Protein AF-A0A951LX32-F1 (afdb_monomer_lite)

Radius of gyration: 34.34 Å; chains: 1; bounding box: 58×93×76 Å

Structure (mmCIF, N/CA/C/O backbone):
data_AF-A0A951LX32-F1
#
_entry.id   AF-A0A951LX32-F1
#
loop_
_atom_site.group_PDB
_atom_site.id
_atom_site.type_symbol
_atom_site.label_atom_id
_atom_site.label_alt_id
_atom_site.label_comp_id
_atom_site.label_asym_id
_atom_site.label_entity_id
_atom_site.label_seq_id
_atom_site.pdbx_PDB_ins_code
_atom_site.Cartn_x
_atom_site.Cartn_y
_atom_site.Cartn_z
_atom_site.occupancy
_atom_site.B_iso_or_equiv
_atom_site.auth_seq_id
_atom_site.auth_comp_id
_atom_site.auth_asym_id
_atom_site.auth_atom_id
_atom_site.pdbx_PDB_model_num
ATOM 1 N N . MET A 1 1 ? -2.679 -32.214 17.642 1.00 47.62 1 MET A N 1
ATOM 2 C CA . MET A 1 1 ? -3.323 -31.099 16.913 1.00 47.62 1 MET A CA 1
ATOM 3 C C . MET A 1 1 ? -2.939 -31.182 15.436 1.00 47.62 1 MET A C 1
ATOM 5 O O . MET A 1 1 ? -1.751 -31.083 15.147 1.00 47.62 1 MET A O 1
ATOM 9 N N . PRO A 1 2 ? -3.870 -31.449 14.505 1.00 53.09 2 PRO A N 1
ATOM 10 C CA . PRO A 1 2 ? -3.558 -31.500 13.077 1.00 53.09 2 PRO A CA 1
ATOM 11 C C . PRO A 1 2 ? -3.344 -30.081 12.516 1.00 53.09 2 PRO A C 1
ATOM 13 O O . PRO A 1 2 ? -4.124 -29.175 12.797 1.00 53.09 2 PRO A O 1
ATOM 16 N N . ARG A 1 3 ? -2.274 -29.881 11.730 1.00 57.97 3 ARG A N 1
ATOM 17 C CA . ARG A 1 3 ? -1.970 -28.612 11.038 1.00 57.97 3 ARG A CA 1
ATOM 18 C C . ARG A 1 3 ? -3.107 -28.247 10.063 1.00 57.97 3 ARG A C 1
ATOM 20 O O . ARG A 1 3 ? -3.523 -29.121 9.296 1.00 57.97 3 ARG A O 1
ATOM 27 N N . PRO A 1 4 ? -3.577 -26.987 10.024 1.00 58.50 4 PRO A N 1
ATOM 28 C CA . PRO A 1 4 ? -4.621 -26.577 9.091 1.00 58.50 4 PRO A CA 1
ATOM 29 C C . PRO A 1 4 ? -4.120 -26.654 7.639 1.00 58.50 4 PRO A C 1
ATOM 31 O O . PRO A 1 4 ? -3.053 -26.144 7.293 1.00 58.50 4 PRO A O 1
ATOM 34 N N . LYS A 1 5 ? -4.905 -27.312 6.776 1.00 61.47 5 LYS A N 1
ATOM 35 C CA . LYS A 1 5 ? -4.613 -27.559 5.349 1.00 61.47 5 LYS A CA 1
ATOM 36 C C . LYS A 1 5 ? -4.626 -26.285 4.476 1.00 61.47 5 LYS A C 1
ATOM 38 O O . LYS A 1 5 ? -4.209 -26.348 3.325 1.00 61.47 5 LYS A O 1
ATOM 43 N N . SER A 1 6 ? -5.033 -25.137 5.023 1.00 64.38 6 SER A N 1
ATOM 44 C CA . SER A 1 6 ? -5.152 -23.836 4.338 1.00 64.38 6 SER A CA 1
ATOM 45 C C . SER A 1 6 ? -3.818 -23.140 4.021 1.00 64.38 6 SER A C 1
ATOM 47 O O . SER A 1 6 ? -3.785 -22.148 3.292 1.00 64.38 6 SER A O 1
ATOM 49 N N . ASN A 1 7 ? -2.692 -23.647 4.528 1.00 76.75 7 ASN A N 1
ATOM 50 C CA . ASN A 1 7 ? -1.394 -22.991 4.344 1.00 76.75 7 ASN A CA 1
ATOM 51 C C . ASN A 1 7 ? -0.794 -23.232 2.939 1.00 76.75 7 ASN A C 1
ATOM 53 O O . ASN A 1 7 ? -0.217 -22.341 2.324 1.00 76.75 7 ASN A O 1
ATOM 57 N N . ARG A 1 8 ? -0.996 -24.419 2.355 1.00 85.56 8 ARG A N 1
ATOM 58 C CA . ARG A 1 8 ? -0.338 -24.772 1.084 1.00 85.56 8 ARG A CA 1
ATOM 59 C C . ARG A 1 8 ? -0.853 -23.963 -0.109 1.00 85.56 8 ARG A C 1
ATOM 61 O O . ARG A 1 8 ? -0.069 -23.568 -0.969 1.00 85.56 8 ARG A O 1
ATOM 68 N N . GLU A 1 9 ? -2.160 -23.731 -0.164 1.00 88.38 9 GLU A N 1
ATOM 69 C CA . GLU A 1 9 ? -2.790 -22.946 -1.228 1.00 88.38 9 GLU A CA 1
ATOM 70 C C . GLU A 1 9 ? -2.403 -21.468 -1.128 1.00 88.38 9 GLU A C 1
ATOM 72 O O . GLU A 1 9 ? -1.960 -20.875 -2.111 1.00 88.38 9 GLU A O 1
ATOM 77 N N . THR A 1 10 ? -2.451 -20.900 0.079 1.00 88.31 10 THR A N 1
ATOM 78 C CA . THR A 1 10 ? -2.053 -19.507 0.327 1.00 88.31 10 THR A CA 1
ATOM 79 C C . THR A 1 10 ? -0.572 -19.267 0.025 1.00 88.31 10 THR A C 1
ATOM 81 O O . THR A 1 10 ? -0.227 -18.270 -0.611 1.00 88.31 10 THR A O 1
ATOM 84 N N . GLU A 1 11 ? 0.320 -20.198 0.371 1.00 89.19 11 GLU A N 1
ATOM 85 C CA . GLU A 1 11 ? 1.721 -20.157 -0.065 1.00 89.19 11 GLU A CA 1
ATOM 86 C C . GLU A 1 11 ? 1.882 -20.264 -1.588 1.00 89.19 11 GLU A C 1
ATOM 88 O O . GLU A 1 11 ? 2.777 -19.641 -2.165 1.00 89.19 11 GLU A O 1
ATOM 93 N N . GLY A 1 12 ? 1.048 -21.070 -2.250 1.00 91.62 12 GLY A N 1
ATOM 94 C CA . GLY A 1 12 ? 1.010 -21.179 -3.708 1.00 91.62 12 GLY A CA 1
ATOM 95 C C . GLY A 1 12 ? 0.663 -19.841 -4.359 1.00 91.62 12 GLY A C 1
ATOM 96 O O . GLY A 1 12 ? 1.407 -19.359 -5.213 1.00 91.62 12 GLY A O 1
ATOM 97 N N . ILE A 1 1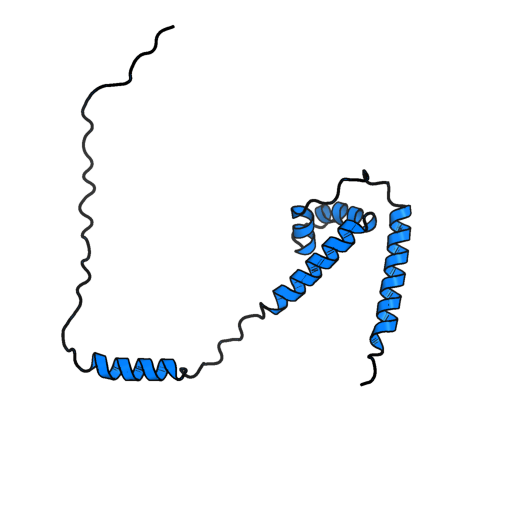3 ? -0.404 -19.195 -3.885 1.00 90.12 13 ILE A N 1
ATOM 98 C CA . ILE A 1 13 ? -0.846 -17.875 -4.352 1.00 90.12 13 ILE A CA 1
ATOM 99 C C . ILE A 1 13 ? 0.245 -16.828 -4.121 1.00 90.12 13 ILE A C 1
ATOM 101 O O . ILE A 1 13 ? 0.618 -16.118 -5.054 1.00 90.12 13 ILE A O 1
ATOM 105 N N . ARG A 1 14 ? 0.835 -16.776 -2.919 1.00 87.88 14 ARG A N 1
ATOM 106 C CA . ARG A 1 14 ? 1.940 -15.851 -2.604 1.00 87.88 14 ARG A CA 1
ATOM 107 C C . ARG A 1 14 ? 3.116 -16.016 -3.563 1.00 87.88 14 ARG A C 1
ATOM 109 O O . ARG A 1 14 ? 3.647 -15.021 -4.053 1.00 87.88 14 ARG A O 1
ATOM 116 N N . ARG A 1 15 ? 3.499 -17.260 -3.877 1.00 89.62 15 ARG A N 1
ATOM 117 C CA . ARG A 1 15 ? 4.562 -17.551 -4.852 1.00 89.62 15 ARG A CA 1
ATOM 118 C C . ARG A 1 15 ? 4.199 -17.074 -6.257 1.00 89.62 15 ARG A C 1
ATOM 120 O O . ARG A 1 15 ? 5.034 -16.445 -6.903 1.00 89.62 15 ARG A O 1
ATOM 127 N N . MET A 1 16 ? 2.974 -17.324 -6.718 1.00 92.69 16 MET A N 1
ATOM 128 C CA . MET A 1 16 ? 2.520 -16.875 -8.040 1.00 92.69 16 MET A CA 1
ATOM 129 C C . MET A 1 16 ? 2.506 -15.349 -8.156 1.00 92.69 16 MET A C 1
ATOM 131 O O . MET A 1 16 ? 3.047 -14.807 -9.119 1.00 92.69 16 MET A O 1
ATOM 135 N N . VAL A 1 17 ? 1.965 -14.652 -7.152 1.00 89.31 17 VAL A N 1
ATOM 136 C CA . VAL A 1 17 ? 1.947 -13.182 -7.099 1.00 89.31 17 VAL A CA 1
ATOM 137 C C . VAL A 1 17 ? 3.369 -12.631 -7.084 1.00 89.31 17 VAL A C 1
ATOM 139 O O . VAL A 1 17 ? 3.688 -11.735 -7.862 1.00 89.31 17 VAL A O 1
ATOM 142 N N . HIS A 1 18 ? 4.257 -13.205 -6.270 1.00 87.31 18 HIS A N 1
ATOM 143 C CA . HIS A 1 18 ? 5.657 -12.795 -6.222 1.00 87.31 18 HIS A CA 1
ATOM 144 C C . HIS A 1 18 ? 6.351 -12.944 -7.585 1.00 87.31 18 HIS A C 1
ATOM 146 O O . HIS A 1 18 ? 7.019 -12.018 -8.044 1.00 87.31 18 HIS A O 1
ATOM 152 N N . LEU A 1 19 ? 6.166 -14.078 -8.270 1.00 89.12 19 LEU A N 1
ATOM 153 C CA . LEU A 1 19 ? 6.719 -14.296 -9.611 1.00 89.12 19 LEU A CA 1
ATOM 154 C C . LEU A 1 19 ? 6.135 -13.324 -10.644 1.00 89.12 19 LEU A C 1
ATOM 156 O O . LEU A 1 19 ? 6.878 -12.798 -11.475 1.00 89.12 19 LEU A O 1
ATOM 160 N N . HIS A 1 20 ? 4.830 -13.056 -10.580 1.00 89.00 20 HIS A N 1
ATOM 161 C CA . HIS A 1 20 ? 4.157 -12.113 -11.471 1.00 89.00 20 HIS A CA 1
ATOM 162 C C . HIS A 1 20 ? 4.674 -10.681 -11.283 1.00 89.00 20 HIS A C 1
ATOM 164 O O . HIS A 1 20 ? 5.054 -10.029 -12.256 1.00 89.00 20 HIS A O 1
ATOM 170 N N . LEU A 1 21 ? 4.753 -10.211 -10.036 1.00 86.94 21 LEU A N 1
ATOM 171 C CA . LEU A 1 21 ? 5.270 -8.884 -9.704 1.00 86.94 21 LEU A CA 1
ATOM 172 C C . LEU A 1 21 ? 6.745 -8.751 -10.076 1.00 86.94 21 LEU A C 1
ATOM 174 O O . LEU A 1 21 ? 7.132 -7.741 -10.652 1.00 86.94 21 LEU A O 1
ATOM 178 N N . ARG A 1 22 ? 7.558 -9.788 -9.839 1.00 85.12 22 ARG A N 1
ATOM 179 C CA . ARG A 1 22 ? 8.961 -9.809 -10.271 1.00 85.12 22 ARG A CA 1
ATOM 180 C C . ARG A 1 22 ? 9.081 -9.685 -11.789 1.00 85.12 22 ARG A C 1
ATOM 182 O O . ARG A 1 22 ? 9.901 -8.913 -12.265 1.00 85.12 22 ARG A O 1
ATOM 189 N N . ARG A 1 23 ? 8.251 -10.403 -12.553 1.00 87.38 23 ARG A N 1
ATOM 190 C CA . ARG A 1 23 ? 8.230 -10.294 -14.019 1.00 87.38 23 ARG A CA 1
ATOM 191 C C . ARG A 1 23 ? 7.808 -8.897 -14.474 1.00 87.38 23 ARG A C 1
ATOM 193 O O . ARG A 1 23 ? 8.415 -8.364 -15.393 1.00 87.38 23 ARG A O 1
ATOM 200 N N . ARG A 1 24 ? 6.801 -8.296 -13.836 1.00 83.94 24 ARG A N 1
ATOM 201 C CA . ARG A 1 24 ? 6.369 -6.928 -14.155 1.00 83.94 24 ARG A CA 1
ATOM 202 C C . ARG A 1 24 ? 7.421 -5.881 -13.813 1.00 83.94 24 ARG A C 1
ATOM 204 O O . ARG A 1 24 ? 7.622 -4.979 -14.613 1.00 83.94 24 ARG A O 1
ATOM 211 N N . ALA A 1 25 ? 8.124 -6.031 -12.695 1.00 80.06 25 ALA A N 1
ATOM 212 C CA . ALA A 1 25 ? 9.215 -5.138 -12.319 1.00 80.06 25 ALA A CA 1
ATOM 213 C C . ALA A 1 25 ? 10.356 -5.136 -13.353 1.00 80.06 25 ALA A C 1
ATOM 215 O O . ALA A 1 25 ? 10.952 -4.095 -13.580 1.00 80.06 25 ALA A O 1
ATOM 216 N N . LEU A 1 26 ? 10.618 -6.266 -14.026 1.00 80.44 26 LEU A N 1
ATOM 217 C CA . LEU A 1 26 ? 11.623 -6.351 -15.099 1.00 80.44 26 LEU A CA 1
ATOM 218 C C . LEU A 1 26 ? 11.226 -5.606 -16.385 1.00 80.44 26 LEU A C 1
ATOM 220 O O . LEU A 1 26 ? 12.097 -5.267 -17.177 1.00 80.44 26 LEU A O 1
ATOM 224 N N . VAL A 1 27 ? 9.927 -5.404 -16.619 1.00 81.81 27 VAL A N 1
ATOM 225 C CA . VAL A 1 27 ? 9.391 -4.701 -17.803 1.00 81.81 27 VAL A CA 1
ATOM 226 C C . VAL A 1 27 ? 9.072 -3.239 -17.481 1.00 81.81 27 VAL A C 1
ATOM 228 O O . VAL A 1 27 ? 8.969 -2.406 -18.379 1.00 81.81 27 VAL A O 1
ATOM 231 N N . ALA A 1 28 ? 8.901 -2.915 -16.199 1.00 71.69 28 ALA A N 1
ATOM 232 C CA . ALA A 1 28 ? 8.691 -1.552 -15.757 1.00 71.69 28 ALA A CA 1
ATOM 233 C C . ALA A 1 28 ? 9.927 -0.700 -16.095 1.00 71.69 28 ALA A C 1
ATOM 235 O O . ALA A 1 28 ? 11.057 -1.161 -15.919 1.00 71.69 28 ALA A O 1
ATOM 236 N N . PRO A 1 29 ? 9.736 0.542 -16.571 1.00 70.56 29 PRO A N 1
ATOM 237 C CA . PRO A 1 29 ? 10.855 1.443 -16.787 1.00 70.56 29 PRO A CA 1
ATOM 238 C C . PRO A 1 29 ? 11.600 1.650 -15.464 1.00 70.56 29 PRO A C 1
ATOM 240 O O . PRO A 1 29 ? 10.944 1.717 -14.417 1.00 70.56 29 PRO A O 1
ATOM 243 N N . PRO A 1 30 ? 12.942 1.749 -15.502 1.00 63.41 30 PRO A N 1
ATOM 244 C CA . PRO A 1 30 ? 13.730 1.981 -14.307 1.00 63.41 30 PRO A CA 1
ATOM 245 C C . PRO A 1 30 ? 13.252 3.284 -13.673 1.00 63.41 30 PRO A C 1
ATOM 247 O O . PRO A 1 30 ? 13.360 4.361 -14.258 1.00 63.41 30 PRO A O 1
ATOM 250 N N . LEU A 1 31 ? 12.662 3.166 -12.488 1.00 66.44 31 LEU A N 1
ATOM 251 C CA . LEU A 1 31 ? 12.482 4.313 -11.617 1.00 66.44 31 LEU A CA 1
ATOM 252 C C . LEU A 1 31 ? 13.883 4.781 -11.229 1.00 66.44 31 LEU A C 1
ATOM 254 O O . LEU A 1 31 ? 14.770 3.941 -11.055 1.00 66.44 31 LEU A O 1
ATOM 258 N N . ALA A 1 32 ? 14.093 6.096 -11.130 1.00 63.28 32 ALA A N 1
ATOM 259 C CA . ALA A 1 32 ? 15.329 6.627 -10.569 1.00 63.28 32 ALA A CA 1
ATOM 260 C C . ALA A 1 32 ? 15.574 5.893 -9.242 1.00 63.28 32 ALA A C 1
ATOM 262 O O . ALA A 1 32 ? 14.708 5.903 -8.368 1.00 63.28 32 ALA A O 1
ATOM 263 N N . ALA A 1 33 ? 16.676 5.144 -9.172 1.00 53.78 33 ALA A N 1
ATOM 264 C CA . ALA A 1 33 ? 16.818 3.951 -8.335 1.00 53.78 33 ALA A CA 1
ATOM 265 C C . ALA A 1 33 ? 16.841 4.210 -6.814 1.00 53.78 33 ALA A C 1
ATOM 267 O O . ALA A 1 33 ? 17.145 3.300 -6.051 1.00 53.78 33 ALA A O 1
ATOM 268 N N . GLU A 1 34 ? 16.508 5.419 -6.367 1.00 58.22 34 GLU A N 1
ATOM 269 C CA . GLU A 1 34 ? 16.666 5.863 -4.981 1.00 58.22 34 GLU A CA 1
ATOM 270 C C . GLU A 1 34 ? 15.501 6.720 -4.461 1.00 58.22 34 GLU A C 1
ATOM 272 O O . GLU A 1 34 ? 15.470 7.053 -3.280 1.00 58.22 34 GLU A O 1
ATOM 277 N N . THR A 1 35 ? 14.499 7.053 -5.281 1.00 84.00 35 THR A N 1
ATOM 278 C CA . THR A 1 35 ? 13.341 7.825 -4.799 1.00 84.00 35 THR A CA 1
ATOM 279 C C . THR A 1 35 ? 12.208 6.880 -4.419 1.00 84.00 35 THR A C 1
ATOM 281 O O . THR A 1 35 ? 11.394 6.497 -5.265 1.00 84.00 35 THR A O 1
ATOM 284 N N . HIS A 1 36 ? 12.184 6.457 -3.156 1.00 89.94 36 HIS A N 1
ATOM 285 C CA . HIS A 1 36 ? 11.023 5.790 -2.568 1.00 89.94 36 HIS A CA 1
ATOM 286 C C . HIS A 1 36 ? 9.837 6.752 -2.468 1.00 89.94 36 HIS A C 1
ATOM 288 O O . HIS A 1 36 ? 10.007 7.968 -2.535 1.00 89.94 36 HIS A O 1
ATOM 294 N N . LEU A 1 37 ? 8.635 6.191 -2.333 1.00 92.12 37 LEU A N 1
ATOM 295 C CA . LEU A 1 37 ? 7.466 6.987 -1.972 1.00 92.12 37 LEU A CA 1
ATOM 296 C C . LEU A 1 37 ? 7.688 7.607 -0.590 1.00 92.12 37 LEU A C 1
ATOM 298 O O . LEU A 1 37 ? 8.225 6.951 0.305 1.00 92.12 37 LEU A O 1
ATOM 302 N N . ASP A 1 38 ? 7.271 8.854 -0.453 1.00 92.00 38 ASP A N 1
ATOM 303 C CA . ASP A 1 38 ? 7.183 9.573 0.806 1.00 92.00 38 ASP A CA 1
ATOM 304 C C . ASP A 1 38 ?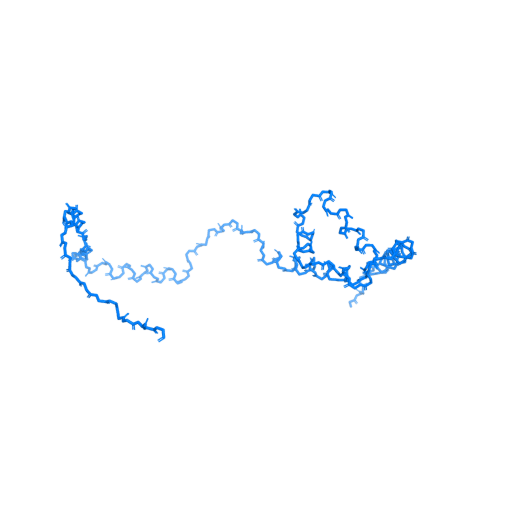 6.171 8.914 1.751 1.00 92.00 38 ASP A C 1
ATOM 306 O O . ASP A 1 38 ? 5.242 8.213 1.337 1.00 92.00 38 ASP A O 1
ATOM 310 N N . GLU A 1 39 ? 6.384 9.119 3.049 1.00 91.75 39 GLU A N 1
ATOM 311 C CA . GLU A 1 39 ? 5.565 8.514 4.102 1.00 91.75 39 GLU A CA 1
ATOM 312 C C . GLU A 1 39 ? 4.110 8.995 4.038 1.00 91.75 39 GLU A C 1
ATOM 314 O O . GLU A 1 39 ? 3.191 8.196 4.236 1.00 91.75 39 GLU A O 1
ATOM 319 N N . ASP A 1 40 ? 3.896 10.261 3.673 1.00 93.31 40 ASP A N 1
ATOM 320 C CA . ASP A 1 40 ? 2.567 10.854 3.531 1.00 93.31 40 ASP A CA 1
ATOM 321 C C . ASP A 1 40 ? 1.792 10.214 2.373 1.00 93.31 40 ASP A C 1
ATOM 323 O O . ASP A 1 40 ? 0.654 9.777 2.559 1.00 93.31 40 ASP A O 1
ATOM 327 N N . ALA A 1 41 ? 2.407 10.065 1.192 1.00 92.81 41 ALA A N 1
ATOM 328 C CA . ALA A 1 41 ? 1.768 9.379 0.067 1.00 92.81 41 ALA A CA 1
ATOM 329 C C . ALA A 1 41 ? 1.497 7.896 0.351 1.00 92.81 41 ALA A C 1
ATOM 331 O O . ALA A 1 41 ? 0.463 7.369 -0.068 1.00 92.81 41 ALA A O 1
ATOM 332 N N . LEU A 1 42 ? 2.404 7.210 1.057 1.00 93.81 42 LEU A N 1
ATOM 333 C CA . LEU A 1 42 ? 2.193 5.822 1.476 1.00 93.81 42 LEU A CA 1
ATOM 334 C C . LEU A 1 42 ? 1.003 5.702 2.428 1.00 93.81 42 LEU A C 1
ATOM 336 O O . LEU A 1 42 ? 0.162 4.829 2.215 1.00 93.81 42 LEU A O 1
ATOM 340 N N . SER A 1 43 ? 0.912 6.589 3.418 1.00 93.62 43 SER A N 1
ATOM 341 C CA . SER A 1 43 ? -0.176 6.614 4.400 1.00 93.62 43 SER A CA 1
ATOM 342 C C . SER A 1 43 ? -1.513 6.920 3.726 1.00 93.62 43 SER A C 1
ATOM 344 O O . SER A 1 43 ? -2.449 6.121 3.815 1.00 93.62 43 SER A O 1
ATOM 346 N N . ALA A 1 44 ? -1.565 7.991 2.927 1.00 94.88 44 ALA A N 1
ATOM 347 C CA . ALA A 1 44 ? -2.751 8.374 2.168 1.00 94.88 44 ALA A CA 1
ATOM 348 C C . ALA A 1 44 ? -3.221 7.259 1.220 1.00 94.88 44 ALA A C 1
ATOM 350 O O . ALA A 1 44 ? -4.425 7.052 1.053 1.00 94.88 44 ALA A O 1
ATOM 351 N N . PHE A 1 45 ? -2.288 6.511 0.619 1.00 95.88 45 PHE A N 1
ATOM 352 C CA . PHE A 1 45 ? -2.608 5.348 -0.203 1.00 95.88 45 PHE A CA 1
ATOM 353 C C . PHE A 1 45 ? -3.191 4.195 0.620 1.00 95.88 45 PHE A C 1
ATOM 355 O O . PHE A 1 45 ? -4.208 3.628 0.222 1.00 95.88 45 PHE A O 1
ATOM 362 N N . THR A 1 46 ? -2.577 3.836 1.754 1.00 94.69 46 THR A N 1
ATOM 363 C CA . THR A 1 46 ? -3.054 2.721 2.592 1.00 94.69 46 THR A CA 1
ATOM 364 C C . THR A 1 46 ? -4.410 2.993 3.230 1.00 94.69 46 THR A C 1
ATOM 366 O O . THR A 1 46 ? -5.198 2.068 3.385 1.00 94.69 46 THR A O 1
ATOM 369 N N . GLU A 1 47 ? -4.709 4.254 3.529 1.00 92.62 47 GLU A N 1
ATOM 370 C CA . GLU A 1 47 ? -5.975 4.688 4.129 1.00 92.62 47 GLU A CA 1
ATOM 371 C C . GLU A 1 47 ? -7.066 4.966 3.080 1.00 92.62 47 GLU A C 1
ATOM 373 O O . GLU A 1 47 ? -8.188 5.329 3.427 1.00 92.62 47 GLU A O 1
ATOM 378 N N . GLY A 1 48 ? -6.751 4.837 1.784 1.00 93.94 48 GLY A N 1
ATOM 379 C CA . GLY A 1 48 ? -7.705 5.068 0.697 1.00 93.94 48 GLY A CA 1
ATOM 380 C C . GLY A 1 48 ? -8.104 6.535 0.501 1.00 93.94 48 GLY A C 1
ATOM 381 O O . GLY A 1 48 ? -9.178 6.808 -0.031 1.00 93.94 48 GLY A O 1
ATOM 382 N N . ARG A 1 49 ? -7.257 7.486 0.913 1.00 96.44 49 ARG A N 1
ATOM 383 C CA . ARG A 1 49 ? -7.498 8.933 0.757 1.00 96.44 49 ARG A CA 1
ATOM 384 C C . ARG A 1 49 ? -7.130 9.477 -0.625 1.00 96.44 49 ARG A C 1
ATOM 386 O O . ARG A 1 49 ? -7.440 10.626 -0.920 1.00 96.44 49 ARG A O 1
ATOM 393 N N . LEU A 1 50 ? -6.473 8.669 -1.458 1.00 96.44 50 LEU A N 1
ATOM 394 C CA . LEU A 1 50 ? -6.098 9.036 -2.823 1.00 96.44 50 LEU A CA 1
ATOM 395 C C . LEU A 1 50 ? -7.208 8.687 -3.819 1.00 96.44 50 LEU A C 1
ATOM 397 O O . LEU A 1 50 ? -7.761 7.586 -3.799 1.00 96.44 50 LEU A O 1
ATOM 401 N N . SER A 1 51 ? -7.479 9.601 -4.746 1.00 96.12 51 SER A N 1
ATOM 402 C CA . SER A 1 51 ? -8.318 9.337 -5.917 1.00 96.12 51 SER A CA 1
ATOM 403 C C . SER A 1 51 ? -7.669 8.321 -6.867 1.00 96.12 51 SER A C 1
ATOM 405 O O . SER A 1 51 ? -6.468 8.050 -6.805 1.00 96.12 51 SER A O 1
ATOM 407 N N . GLU A 1 52 ? -8.439 7.777 -7.813 1.00 92.69 52 GLU A N 1
ATOM 408 C CA . GLU A 1 52 ? -7.921 6.822 -8.805 1.00 92.69 52 GLU A CA 1
ATOM 409 C C . GLU A 1 52 ? -6.715 7.391 -9.577 1.00 92.69 52 GLU A C 1
ATOM 411 O O . GLU A 1 52 ? -5.694 6.716 -9.735 1.00 92.69 52 GLU A O 1
ATOM 416 N N . THR A 1 53 ? -6.785 8.665 -9.970 1.00 94.31 53 THR A N 1
ATOM 417 C CA . THR A 1 53 ? -5.709 9.366 -10.683 1.00 94.31 53 THR A CA 1
ATOM 418 C C . THR A 1 53 ? -4.450 9.553 -9.840 1.00 94.31 53 THR A C 1
ATOM 420 O O . THR A 1 53 ? -3.345 9.429 -10.366 1.00 94.31 53 THR A O 1
ATOM 423 N N . GLU A 1 54 ? -4.596 9.806 -8.540 1.00 93.25 54 GLU A N 1
ATOM 424 C CA . GLU A 1 54 ? -3.473 9.976 -7.605 1.00 93.25 54 GLU A CA 1
ATOM 425 C C . GLU A 1 54 ? -2.867 8.630 -7.194 1.00 93.25 54 GLU A C 1
ATOM 427 O O . GLU A 1 54 ? -1.661 8.515 -6.979 1.00 93.25 54 GLU A O 1
ATOM 432 N N . SER A 1 55 ? -3.685 7.578 -7.153 1.00 95.12 55 SER A N 1
ATOM 433 C CA . SER A 1 55 ? -3.237 6.225 -6.834 1.00 95.12 55 SER A CA 1
ATOM 434 C C . SER A 1 55 ? -2.431 5.586 -7.972 1.00 95.12 55 SER A C 1
ATOM 436 O O . SER A 1 55 ? -1.540 4.775 -7.720 1.00 95.12 55 SER A O 1
ATOM 438 N N . ALA A 1 56 ? -2.683 5.962 -9.231 1.00 92.75 56 ALA A N 1
ATOM 439 C CA . ALA A 1 56 ? -2.020 5.389 -10.403 1.00 92.75 56 ALA A CA 1
ATOM 440 C C . ALA A 1 56 ? -0.471 5.432 -10.351 1.00 92.75 56 ALA A C 1
ATOM 442 O O . ALA A 1 56 ? 0.158 4.385 -10.568 1.00 92.75 56 ALA A O 1
ATOM 443 N N . PRO A 1 57 ? 0.189 6.574 -10.051 1.00 91.62 57 PRO A N 1
ATOM 444 C CA . PRO A 1 57 ? 1.645 6.613 -9.896 1.00 91.62 57 PRO A CA 1
ATOM 445 C C . PRO A 1 57 ? 2.139 5.782 -8.703 1.00 91.62 57 PRO A C 1
ATOM 447 O O . PRO A 1 57 ? 3.170 5.112 -8.821 1.00 91.62 57 PRO A O 1
ATOM 450 N N . VAL A 1 58 ? 1.388 5.747 -7.598 1.00 93.12 58 VAL A N 1
ATOM 451 C CA . VAL A 1 58 ? 1.713 4.946 -6.408 1.00 93.12 58 VAL A CA 1
ATOM 452 C C . VAL A 1 58 ? 1.677 3.454 -6.737 1.00 93.12 58 VAL A C 1
ATOM 454 O O . VAL A 1 58 ? 2.647 2.737 -6.494 1.00 93.12 58 VAL A O 1
ATOM 457 N N . VAL A 1 59 ? 0.618 2.980 -7.396 1.00 92.69 59 VAL A N 1
ATOM 458 C CA . VAL A 1 59 ? 0.480 1.584 -7.842 1.00 92.69 59 VAL A CA 1
ATOM 459 C C . VAL A 1 59 ? 1.612 1.203 -8.792 1.00 92.69 59 VAL A C 1
ATOM 461 O O . VAL A 1 59 ? 2.216 0.136 -8.646 1.00 92.69 59 VAL A O 1
ATOM 464 N N . ARG A 1 60 ? 1.957 2.078 -9.743 1.00 90.50 60 ARG A N 1
ATOM 465 C CA . ARG A 1 60 ? 3.088 1.855 -10.652 1.00 90.50 60 ARG A CA 1
ATOM 466 C C . ARG A 1 60 ? 4.404 1.711 -9.887 1.00 90.50 60 ARG A C 1
ATOM 468 O O . ARG A 1 60 ? 5.173 0.796 -10.192 1.00 90.50 60 ARG A O 1
ATOM 475 N N . HIS A 1 61 ? 4.647 2.562 -8.889 1.00 91.38 61 HIS A N 1
ATOM 476 C CA . HIS A 1 61 ? 5.822 2.463 -8.027 1.00 91.38 61 HIS A CA 1
ATOM 477 C C . HIS A 1 61 ? 5.829 1.146 -7.244 1.00 91.38 61 HIS A C 1
ATOM 479 O O . HIS A 1 61 ? 6.827 0.429 -7.260 1.00 91.38 61 HIS A O 1
ATOM 485 N N . LEU A 1 62 ? 4.707 0.763 -6.629 1.00 91.31 62 LEU A N 1
ATOM 486 C CA . LEU A 1 62 ? 4.583 -0.492 -5.888 1.00 91.31 62 LEU A CA 1
ATOM 487 C C . LEU A 1 62 ? 4.815 -1.714 -6.782 1.00 91.31 62 LEU A C 1
ATOM 489 O O . LEU A 1 62 ? 5.433 -2.677 -6.343 1.00 91.31 62 LEU A O 1
ATOM 493 N N . VAL A 1 63 ? 4.414 -1.711 -8.053 1.00 90.25 63 VAL A N 1
ATOM 494 C CA . VAL A 1 63 ? 4.726 -2.824 -8.970 1.00 90.25 63 VAL A CA 1
ATOM 495 C C . VAL A 1 63 ? 6.235 -2.950 -9.219 1.00 90.25 63 VAL A C 1
ATOM 497 O O . VAL A 1 63 ? 6.754 -4.068 -9.280 1.00 90.25 63 VAL A O 1
ATOM 500 N N . ALA A 1 64 ? 6.956 -1.833 -9.302 1.00 87.31 64 ALA A N 1
ATOM 501 C CA . ALA A 1 64 ? 8.390 -1.812 -9.588 1.00 87.31 64 ALA A CA 1
ATOM 502 C C . ALA A 1 64 ? 9.282 -1.966 -8.337 1.00 87.31 64 ALA A C 1
ATOM 504 O O . ALA A 1 64 ? 10.345 -2.576 -8.419 1.00 87.31 64 ALA A O 1
ATOM 505 N N . CYS A 1 65 ? 8.844 -1.494 -7.166 1.00 87.62 65 CYS A N 1
ATOM 506 C CA . CYS A 1 65 ? 9.665 -1.382 -5.959 1.00 87.62 65 CYS A CA 1
ATOM 507 C C . CYS A 1 65 ? 9.242 -2.378 -4.867 1.00 87.62 65 CYS A C 1
ATOM 509 O O . CYS A 1 65 ? 8.190 -2.243 -4.240 1.00 87.62 65 CYS A O 1
ATOM 511 N N . SER A 1 66 ? 10.073 -3.392 -4.598 1.00 87.19 66 SER A N 1
ATOM 512 C CA . SER A 1 66 ? 9.802 -4.386 -3.544 1.00 87.19 66 SER A CA 1
ATOM 513 C C . SER A 1 66 ? 9.822 -3.811 -2.136 1.00 87.19 66 SER A C 1
ATOM 515 O O . SER A 1 66 ? 9.101 -4.315 -1.280 1.00 87.19 66 SER A O 1
ATOM 517 N N . PHE A 1 67 ? 10.628 -2.778 -1.906 1.00 89.38 67 PHE A N 1
ATOM 518 C CA . PHE A 1 67 ? 10.742 -2.122 -0.609 1.00 89.38 67 PHE A CA 1
ATOM 519 C C . PHE A 1 67 ? 9.432 -1.429 -0.222 1.00 89.38 67 PHE A C 1
ATOM 521 O O . PHE A 1 67 ? 8.844 -1.766 0.802 1.00 89.38 67 PHE A O 1
ATOM 528 N N . CYS A 1 68 ? 8.891 -0.576 -1.095 1.00 92.31 68 CYS A N 1
ATOM 529 C CA . CYS A 1 68 ? 7.617 0.099 -0.839 1.00 92.31 68 CYS A CA 1
ATOM 530 C C . CYS A 1 68 ? 6.440 -0.888 -0.745 1.00 92.31 68 CYS A C 1
ATOM 532 O O . CYS A 1 68 ? 5.538 -0.682 0.064 1.00 92.31 68 CYS A O 1
ATOM 534 N N . ARG A 1 69 ? 6.467 -2.017 -1.479 1.00 91.12 69 ARG A N 1
ATOM 535 C CA . ARG A 1 69 ? 5.498 -3.116 -1.261 1.00 91.12 69 ARG A CA 1
ATOM 536 C C . ARG A 1 69 ? 5.593 -3.730 0.128 1.00 91.12 69 ARG A C 1
ATOM 538 O O . ARG A 1 69 ? 4.587 -4.164 0.676 1.00 91.12 69 ARG A O 1
ATOM 545 N N . HIS A 1 70 ? 6.804 -3.851 0.660 1.00 91.31 70 HIS A N 1
ATOM 546 C CA . HIS A 1 70 ? 6.999 -4.419 1.983 1.00 91.31 70 HIS A CA 1
ATOM 547 C C . HIS A 1 70 ? 6.484 -3.469 3.065 1.00 91.31 70 HIS A C 1
ATOM 549 O O . HIS A 1 70 ? 5.734 -3.914 3.927 1.00 91.31 70 HIS A O 1
ATOM 555 N N . ILE A 1 71 ? 6.809 -2.176 2.967 1.00 93.31 71 ILE A N 1
ATOM 556 C CA . ILE A 1 71 ? 6.323 -1.148 3.898 1.00 93.31 71 ILE A CA 1
ATOM 557 C C . ILE A 1 71 ? 4.797 -1.063 3.872 1.00 93.31 71 ILE A C 1
ATOM 559 O O . ILE A 1 71 ? 4.170 -1.205 4.913 1.00 93.31 71 ILE A O 1
ATOM 563 N N . THR A 1 72 ? 4.181 -0.930 2.693 1.00 94.19 72 THR A N 1
ATOM 564 C CA . THR A 1 72 ? 2.708 -0.904 2.579 1.00 94.19 72 THR A CA 1
ATOM 565 C C . THR A 1 72 ? 2.057 -2.147 3.184 1.00 94.19 72 THR A C 1
ATOM 567 O O . THR A 1 72 ? 1.055 -2.039 3.882 1.00 94.19 72 THR A O 1
ATOM 570 N N . ALA A 1 73 ? 2.645 -3.333 2.997 1.00 91.75 73 ALA A N 1
ATOM 571 C CA . ALA A 1 73 ? 2.145 -4.554 3.624 1.00 91.75 73 ALA A CA 1
ATOM 572 C C . ALA A 1 73 ? 2.290 -4.564 5.156 1.00 91.75 73 ALA A C 1
ATOM 574 O O . ALA A 1 73 ? 1.499 -5.231 5.820 1.00 91.75 73 ALA A O 1
ATOM 575 N N . GLN A 1 74 ? 3.292 -3.884 5.720 1.00 92.75 74 GLN A N 1
ATOM 576 C CA . GLN A 1 74 ? 3.418 -3.705 7.169 1.00 92.75 74 GLN A CA 1
ATOM 577 C C . GLN A 1 74 ? 2.378 -2.710 7.693 1.00 92.75 74 GLN A C 1
ATOM 579 O O . GLN A 1 74 ? 1.689 -3.033 8.654 1.00 92.75 74 GLN A O 1
ATOM 584 N N . LEU A 1 75 ? 2.204 -1.566 7.023 1.00 92.38 75 LEU A N 1
ATOM 585 C CA . LEU A 1 75 ? 1.215 -0.547 7.394 1.00 92.38 75 LEU A CA 1
ATOM 586 C C . LEU A 1 75 ? -0.208 -1.118 7.427 1.00 92.38 75 LEU A C 1
ATOM 588 O O . LEU A 1 75 ? -0.902 -0.961 8.421 1.00 92.38 75 LEU A O 1
ATOM 592 N N . VAL A 1 76 ? -0.608 -1.882 6.405 1.00 91.25 76 VAL A N 1
ATOM 593 C CA . VAL A 1 76 ? -1.940 -2.520 6.357 1.00 91.25 76 VAL A CA 1
ATOM 594 C C . VAL A 1 76 ? -2.144 -3.540 7.487 1.00 91.25 76 VAL A C 1
ATOM 596 O O . VAL A 1 76 ? -3.254 -3.697 7.992 1.00 91.25 76 VAL A O 1
ATOM 599 N N . ARG A 1 77 ? -1.087 -4.252 7.904 1.00 90.56 77 ARG A N 1
ATOM 600 C CA . ARG A 1 77 ? -1.174 -5.178 9.047 1.00 90.56 77 ARG A CA 1
ATOM 601 C C . ARG A 1 77 ? -1.350 -4.427 10.358 1.00 90.56 77 ARG A C 1
ATOM 603 O O . ARG A 1 77 ? -2.201 -4.819 11.144 1.00 90.56 77 ARG A O 1
ATOM 610 N N . LEU A 1 78 ? -0.580 -3.358 10.559 1.00 89.62 78 LEU A N 1
ATOM 611 C CA . LEU A 1 78 ? -0.705 -2.502 11.737 1.00 89.62 78 LEU A CA 1
ATOM 612 C C . LEU A 1 78 ? -2.099 -1.875 11.818 1.00 89.62 78 LEU A C 1
ATOM 614 O O . LEU A 1 78 ? -2.710 -1.912 12.877 1.00 89.62 78 LEU A O 1
ATOM 618 N N . ASP A 1 79 ? -2.626 -1.374 10.700 1.00 86.88 79 ASP A N 1
ATOM 619 C CA . ASP A 1 79 ? -3.985 -0.826 10.626 1.00 86.88 79 ASP A CA 1
ATOM 620 C C . ASP A 1 79 ? -5.046 -1.868 11.017 1.00 86.88 79 ASP A C 1
ATOM 622 O O . ASP A 1 79 ? -5.953 -1.582 11.794 1.00 86.88 79 ASP A O 1
ATOM 626 N N . SER A 1 80 ? -4.868 -3.121 10.584 1.00 86.00 80 SER A N 1
ATOM 627 C CA . SER A 1 80 ? -5.750 -4.224 10.989 1.00 86.00 80 SER A CA 1
ATOM 628 C C . SER A 1 80 ? -5.659 -4.517 12.496 1.00 86.00 80 SER A C 1
ATOM 630 O O . SER A 1 80 ? -6.682 -4.675 13.154 1.00 86.00 80 SER A O 1
ATOM 632 N N . GLU A 1 81 ? -4.448 -4.556 13.060 1.00 88.06 81 GLU A N 1
ATOM 633 C CA . GLU A 1 81 ? -4.213 -4.837 14.486 1.00 88.06 81 GLU A CA 1
ATOM 634 C C . GLU A 1 81 ? -4.726 -3.707 15.403 1.00 88.06 81 GLU A C 1
ATOM 636 O O . GLU A 1 81 ? -5.281 -3.975 16.469 1.00 88.06 81 GLU A O 1
ATOM 641 N N . VAL A 1 82 ? -4.590 -2.444 14.986 1.00 83.19 82 VAL A N 1
ATOM 642 C CA . VAL A 1 82 ? -5.095 -1.272 15.725 1.00 83.19 82 VAL A CA 1
ATOM 643 C C . VAL A 1 82 ? -6.612 -1.125 15.561 1.00 83.19 82 VAL A C 1
ATOM 645 O O . VAL A 1 82 ? -7.316 -0.823 16.530 1.00 83.19 82 VAL A O 1
ATOM 648 N N . GLY A 1 83 ? -7.145 -1.384 14.367 1.00 68.44 83 GLY A N 1
ATOM 649 C CA . GLY A 1 83 ? -8.582 -1.352 14.097 1.00 68.44 83 GLY A CA 1
ATOM 650 C C . GLY A 1 83 ? -9.365 -2.382 14.917 1.00 68.44 83 GLY A C 1
ATOM 651 O O . GLY A 1 83 ? -10.456 -2.084 15.396 1.00 68.44 83 GLY A O 1
ATOM 652 N N . GLU A 1 84 ? -8.787 -3.558 15.182 1.00 58.78 84 GLU A N 1
ATOM 653 C CA . GLU A 1 84 ? -9.392 -4.575 16.057 1.00 58.78 84 GLU A CA 1
ATOM 654 C C . GLU A 1 84 ? -9.539 -4.104 17.517 1.00 58.78 84 GLU A C 1
ATOM 656 O O . GLU A 1 84 ? -10.485 -4.504 18.201 1.00 58.78 84 GLU A O 1
ATOM 661 N N . THR A 1 85 ? -8.674 -3.201 17.997 1.00 54.97 85 THR A N 1
ATOM 662 C CA . THR A 1 85 ? -8.843 -2.560 19.316 1.00 54.97 85 THR A CA 1
ATOM 663 C C . THR A 1 85 ? -9.914 -1.465 19.349 1.00 54.97 85 THR A C 1
ATOM 665 O O . THR A 1 85 ? -10.400 -1.133 20.429 1.00 54.97 85 THR A O 1
ATOM 668 N N . GLN A 1 86 ? -10.347 -0.953 18.192 1.00 52.28 86 GLN A N 1
ATOM 669 C CA . GLN A 1 86 ? -11.515 -0.079 18.040 1.00 52.28 86 GLN A CA 1
ATOM 670 C C . GLN A 1 86 ? -12.723 -0.870 17.518 1.00 52.28 86 GLN A C 1
ATOM 672 O O . GLN A 1 86 ? -13.354 -0.513 16.524 1.00 52.28 86 GLN A O 1
ATOM 677 N N . ALA A 1 87 ? -13.096 -1.954 18.199 1.00 49.00 87 ALA A N 1
ATOM 678 C CA . ALA A 1 87 ? -14.437 -2.494 18.010 1.00 49.00 87 ALA A CA 1
ATOM 679 C C . ALA A 1 87 ? -15.466 -1.373 18.290 1.00 49.00 87 ALA A C 1
ATOM 681 O O . ALA A 1 87 ? -15.295 -0.634 19.268 1.00 49.00 87 ALA A O 1
ATOM 682 N N . PRO A 1 88 ? -16.521 -1.218 17.461 1.00 48.12 88 PRO A N 1
ATOM 683 C CA . PRO A 1 88 ? -17.537 -0.204 17.691 1.00 48.12 88 PRO A CA 1
ATOM 684 C C . PRO A 1 88 ? -18.085 -0.413 19.093 1.00 48.12 88 PRO A C 1
ATOM 686 O O . PRO A 1 88 ? -18.390 -1.550 19.465 1.00 48.12 88 PRO A O 1
ATOM 689 N N . ALA A 1 89 ? -18.152 0.683 19.853 1.00 48.88 89 ALA A N 1
ATOM 690 C CA . ALA A 1 89 ? -18.749 0.736 21.173 1.00 48.88 89 ALA A CA 1
ATOM 691 C C . ALA A 1 89 ? -19.953 -0.204 21.203 1.00 48.88 89 ALA A C 1
ATOM 693 O O . ALA A 1 89 ? -20.955 0.025 20.518 1.00 48.88 89 ALA A O 1
ATOM 694 N N . GLN A 1 90 ? -19.807 -1.302 21.946 1.00 47.41 90 GLN A N 1
ATOM 695 C CA . GLN A 1 90 ? -20.937 -2.127 22.313 1.00 47.41 90 GLN A CA 1
ATOM 696 C C . GLN A 1 90 ? -21.976 -1.141 22.841 1.00 47.41 90 GLN A C 1
ATOM 698 O O . GLN A 1 90 ? -21.663 -0.333 23.718 1.00 47.41 90 GLN A O 1
ATOM 703 N N . THR A 1 91 ? -23.173 -1.141 22.247 1.00 50.66 91 THR A N 1
ATOM 704 C CA . THR A 1 91 ? -24.356 -0.501 22.837 1.00 50.66 91 THR A CA 1
ATOM 705 C C . THR A 1 91 ? -24.267 -0.691 24.343 1.00 50.66 91 THR A C 1
ATOM 707 O O . THR A 1 91 ? -24.065 -1.850 24.722 1.00 50.66 91 THR A O 1
ATOM 710 N N . PRO A 1 92 ? -24.337 0.365 25.179 1.00 47.59 92 PRO A N 1
ATOM 711 C CA . PRO A 1 92 ? -24.147 0.206 26.608 1.00 47.59 92 PRO A CA 1
ATOM 712 C C . PRO A 1 92 ? -25.184 -0.806 27.077 1.00 47.59 92 PRO A C 1
ATOM 714 O O . PRO A 1 92 ? -26.374 -0.501 27.179 1.00 47.59 92 PRO A O 1
ATOM 717 N N . ALA A 1 93 ? -24.736 -2.044 27.297 1.00 50.97 93 ALA A N 1
ATOM 718 C CA . ALA A 1 93 ? -25.459 -2.980 28.119 1.00 50.97 93 ALA A CA 1
ATOM 719 C C . ALA A 1 93 ? -25.689 -2.193 29.399 1.00 50.97 93 ALA A C 1
ATOM 721 O O . ALA A 1 93 ? -24.732 -1.614 29.910 1.00 50.97 93 ALA A O 1
ATOM 722 N N . GLN A 1 94 ? -26.946 -2.056 29.819 1.00 51.94 94 GLN A N 1
ATOM 723 C CA . GLN A 1 94 ? -27.274 -1.375 31.061 1.00 51.94 94 GLN A CA 1
ATOM 724 C C . GLN A 1 94 ? -26.408 -1.991 32.157 1.00 51.94 94 GLN A C 1
ATOM 726 O O . GLN A 1 94 ? -26.682 -3.088 32.641 1.00 51.94 94 GLN A O 1
ATOM 731 N N . GLU A 1 95 ? -25.307 -1.315 32.475 1.00 53.91 95 GLU A N 1
ATOM 732 C CA . GLU A 1 95 ? -24.443 -1.683 33.569 1.00 53.91 95 GLU A CA 1
ATOM 733 C C . GLU A 1 95 ? -25.293 -1.423 34.794 1.00 53.91 95 GLU A C 1
ATOM 735 O O . GLU A 1 95 ? -25.529 -0.273 35.178 1.00 53.91 95 GLU A O 1
ATOM 740 N N . GLU A 1 96 ? -25.808 -2.497 35.390 1.00 64.44 96 GLU A N 1
ATOM 741 C CA . GLU A 1 96 ? -26.266 -2.398 36.760 1.00 64.44 96 GLU A CA 1
ATOM 742 C C . GLU A 1 96 ? -25.163 -1.695 37.552 1.00 64.44 96 GLU A C 1
ATOM 744 O O . GLU A 1 96 ? -23.994 -2.080 37.425 1.00 64.44 96 GLU A O 1
ATOM 749 N N . PRO A 1 97 ? -25.503 -0.669 38.351 1.00 62.34 97 PRO A N 1
ATOM 750 C CA . PRO A 1 97 ? -24.511 0.157 39.011 1.00 62.34 97 PRO A CA 1
ATOM 751 C C . PRO A 1 97 ? -23.525 -0.751 39.740 1.00 62.34 97 PRO A C 1
ATOM 753 O O . PRO A 1 97 ? -23.914 -1.550 40.601 1.00 62.34 97 PRO A O 1
ATOM 756 N N . GLY A 1 98 ? -22.257 -0.679 39.326 1.00 68.56 98 GLY A N 1
ATOM 757 C CA . GLY A 1 98 ? -21.189 -1.496 39.884 1.00 68.56 98 GLY A CA 1
ATOM 758 C C . GLY A 1 98 ? -21.100 -1.314 41.398 1.00 68.56 98 GLY A C 1
ATOM 759 O O . GLY A 1 98 ? -21.560 -0.316 41.953 1.00 68.56 98 GLY A O 1
ATOM 760 N N . ARG A 1 99 ? -20.484 -2.273 42.094 1.00 73.12 99 ARG A N 1
ATOM 761 C CA . ARG A 1 99 ? -20.397 -2.284 43.571 1.00 73.12 99 ARG A CA 1
ATOM 762 C C . ARG A 1 99 ? -19.879 -0.966 44.160 1.00 73.12 99 ARG A C 1
ATOM 764 O O . ARG A 1 99 ? -20.327 -0.562 45.225 1.00 73.12 99 ARG A O 1
ATOM 771 N N . ILE A 1 100 ? -18.978 -0.292 43.445 1.00 76.75 100 ILE A N 1
ATOM 772 C CA . ILE A 1 100 ? -18.428 1.012 43.830 1.00 76.75 100 ILE A CA 1
ATOM 773 C C . ILE A 1 100 ? -19.503 2.103 43.758 1.00 76.75 100 ILE A C 1
ATOM 775 O O . ILE A 1 100 ? -19.623 2.891 44.685 1.00 76.75 100 ILE A O 1
ATOM 779 N N . ARG A 1 101 ? -20.339 2.113 42.715 1.00 75.94 101 ARG A N 1
ATOM 780 C CA . ARG A 1 101 ? -21.425 3.089 42.550 1.00 75.94 101 ARG A CA 1
ATOM 781 C C . ARG A 1 101 ? -22.481 2.936 43.650 1.00 75.94 101 ARG A C 1
ATOM 783 O O . ARG A 1 101 ? -22.839 3.920 44.272 1.00 75.94 101 ARG A O 1
ATOM 790 N N . ARG A 1 102 ? -22.826 1.694 44.016 1.00 78.50 102 ARG A N 1
ATOM 791 C CA . ARG A 1 102 ? -23.715 1.402 45.164 1.00 78.50 102 ARG A CA 1
ATOM 792 C C . ARG A 1 102 ? -23.126 1.841 46.512 1.00 78.50 102 ARG A C 1
ATOM 794 O O . ARG A 1 102 ? -23.865 2.247 47.401 1.00 78.50 102 ARG A O 1
ATOM 801 N N . LEU A 1 103 ? -21.804 1.744 46.678 1.00 81.12 103 LEU A N 1
ATOM 802 C CA . LEU A 1 103 ? -21.115 2.234 47.877 1.00 81.12 103 LEU A CA 1
ATOM 803 C C . LEU A 1 103 ? -21.098 3.765 47.940 1.00 81.12 103 LEU A C 1
ATOM 805 O O . LEU A 1 103 ? -21.292 4.316 49.019 1.00 81.12 103 LEU A O 1
ATOM 809 N N . LEU A 1 104 ? -20.882 4.435 46.804 1.00 82.56 104 LEU A N 1
ATOM 810 C CA . LEU A 1 104 ? -20.930 5.895 46.710 1.00 82.56 104 LEU A CA 1
ATOM 811 C C . LEU A 1 104 ? -22.344 6.424 46.968 1.00 82.56 104 LEU A C 1
ATOM 813 O O . LEU A 1 104 ? -22.485 7.373 47.731 1.00 82.56 104 LEU A O 1
ATOM 817 N N . ASP A 1 105 ? -23.375 5.765 46.435 1.00 80.25 105 ASP A N 1
ATOM 818 C CA . ASP A 1 105 ? -24.774 6.129 46.688 1.00 80.25 105 ASP A CA 1
ATOM 819 C C . ASP A 1 105 ? -25.133 5.952 48.175 1.00 80.25 105 ASP A C 1
ATOM 821 O O . ASP A 1 105 ? -25.683 6.859 48.792 1.00 80.25 105 ASP A O 1
ATOM 825 N N . GLY A 1 106 ? -24.715 4.849 48.811 1.00 79.62 106 GLY A N 1
ATOM 826 C CA . GLY A 1 106 ? -24.940 4.633 50.249 1.00 79.62 106 GLY A CA 1
ATOM 827 C C . GLY A 1 106 ? -24.124 5.552 51.174 1.00 79.62 106 GLY A C 1
ATOM 828 O O . GLY A 1 106 ? -24.468 5.719 52.348 1.00 79.62 106 GLY A O 1
ATOM 829 N N . LEU A 1 107 ? -23.032 6.137 50.675 1.00 80.31 107 LEU A N 1
ATOM 830 C CA . LEU A 1 107 ? -22.286 7.195 51.361 1.00 80.31 107 LEU A CA 1
ATOM 831 C C . LEU A 1 107 ? -22.973 8.548 51.182 1.00 80.31 107 LEU A C 1
ATOM 833 O O . LEU A 1 107 ? -23.140 9.261 52.166 1.00 80.31 107 LEU A O 1
ATOM 837 N N . ALA A 1 108 ? -23.415 8.870 49.965 1.00 78.25 108 ALA A N 1
ATOM 838 C CA . ALA A 1 108 ? -24.169 10.082 49.669 1.00 78.25 108 ALA A CA 1
ATOM 839 C C . ALA A 1 108 ? -25.451 10.145 50.511 1.00 78.25 108 ALA A C 1
ATOM 841 O O . ALA A 1 108 ? -25.680 11.135 51.198 1.00 78.25 108 ALA A O 1
ATOM 842 N N . GLU A 1 109 ? -26.223 9.060 50.578 1.00 77.19 109 GLU A N 1
ATOM 843 C CA . GLU A 1 109 ? -27.419 8.991 51.426 1.00 77.19 109 GLU A CA 1
ATOM 844 C C . GLU A 1 109 ? -27.112 9.210 52.913 1.00 77.19 109 GLU A C 1
ATOM 846 O O . 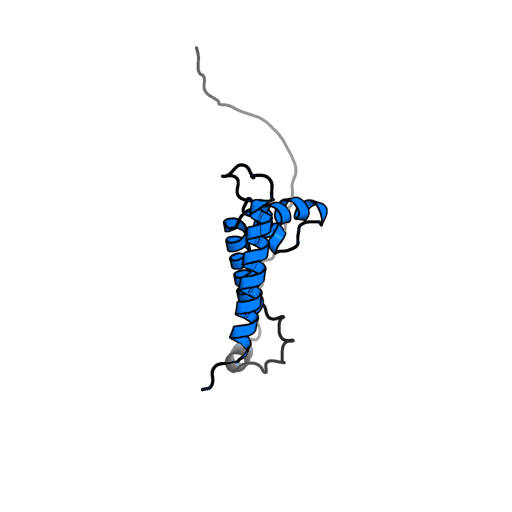GLU A 1 109 ? -27.922 9.802 53.610 1.00 77.19 109 GLU A O 1
ATOM 851 N N . ARG A 1 110 ? -25.943 8.790 53.417 1.00 72.38 110 ARG A N 1
ATOM 852 C CA . ARG A 1 110 ? -25.556 9.030 54.821 1.00 72.38 110 ARG A CA 1
ATOM 853 C C . ARG A 1 110 ? -25.016 10.428 55.091 1.00 72.38 110 ARG A C 1
ATOM 855 O O . ARG A 1 110 ? -25.133 10.897 56.219 1.00 72.38 110 ARG A O 1
ATOM 862 N N . VAL A 1 111 ? -24.380 11.052 54.106 1.00 68.81 111 VAL A N 1
ATOM 863 C CA . VAL A 1 111 ? -23.740 12.366 54.254 1.00 68.81 111 VAL A CA 1
ATOM 864 C C . VAL A 1 111 ? -24.744 13.492 53.995 1.00 68.81 111 VAL A C 1
ATOM 866 O O . VAL A 1 111 ? -24.719 14.496 54.698 1.00 68.81 111 VAL A O 1
ATOM 869 N N . PHE A 1 112 ? -25.679 13.310 53.059 1.00 58.66 112 PHE A N 1
ATOM 870 C CA . PHE A 1 112 ? -26.663 14.335 52.699 1.00 58.66 112 PHE A CA 1
ATOM 871 C C . PHE A 1 112 ? -27.937 14.321 53.558 1.00 58.66 112 PHE A C 1
ATOM 873 O O . PHE A 1 112 ? -28.720 15.259 53.474 1.00 58.66 11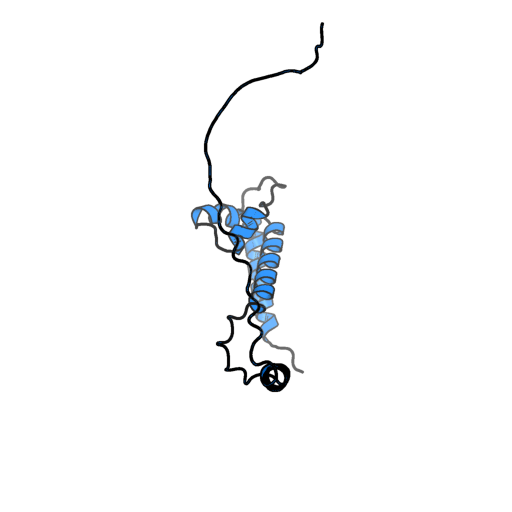2 PHE A O 1
ATOM 880 N N . THR A 1 113 ? -28.143 13.332 54.437 1.00 53.22 113 THR A N 1
ATOM 881 C CA . THR A 1 113 ? -29.240 13.366 55.429 1.00 53.22 113 THR A CA 1
ATOM 882 C C . THR A 1 113 ? -28.886 14.107 56.724 1.00 53.22 113 THR A C 1
ATOM 884 O O . THR A 1 113 ? -29.696 14.114 57.646 1.00 53.22 113 THR A O 1
ATOM 887 N N . SER A 1 114 ? -27.692 14.706 56.842 1.00 52.91 114 SER A N 1
ATOM 888 C CA . SER A 1 114 ? -27.298 15.480 58.033 1.00 52.91 114 SER A CA 1
ATOM 889 C C . SER A 1 114 ? -26.807 16.904 57.755 1.00 52.91 114 SER A C 1
ATOM 891 O O . SER A 1 114 ? -26.120 17.471 58.601 1.00 52.91 114 SER A O 1
ATOM 893 N N . SER A 1 115 ? -27.150 17.502 56.615 1.00 48.62 115 SER A N 1
ATOM 894 C CA . SER A 1 115 ? -26.966 18.944 56.412 1.00 48.62 115 SER A CA 1
ATOM 895 C C . SER A 1 115 ? -28.176 19.532 55.692 1.00 48.62 115 SER A C 1
ATOM 897 O O . SER A 1 115 ? -28.146 19.773 54.485 1.00 48.62 115 SER A O 1
ATOM 899 N N . ASP A 1 116 ? -29.251 19.748 56.446 1.00 53.12 116 ASP A N 1
ATOM 900 C CA . ASP A 1 116 ? -30.139 20.860 56.122 1.00 53.12 116 ASP A CA 1
ATOM 901 C C . ASP A 1 116 ? -29.307 22.155 56.225 1.00 53.12 116 ASP A C 1
ATOM 903 O O . ASP A 1 116 ? -28.641 22.389 57.234 1.00 53.12 116 ASP A O 1
ATOM 907 N N . ASP A 1 117 ? -29.340 22.949 55.154 1.00 54.28 117 ASP A N 1
ATOM 908 C CA . ASP A 1 117 ? -28.828 24.321 55.027 1.00 54.28 117 ASP A CA 1
ATOM 909 C C . ASP A 1 117 ? -27.317 24.578 55.172 1.00 54.28 117 ASP A C 1
ATOM 911 O O . ASP A 1 117 ? -26.865 25.292 56.064 1.00 54.28 117 ASP A O 1
ATOM 915 N N . GLU A 1 118 ? -26.534 24.188 54.162 1.00 53.97 118 GLU A N 1
ATOM 916 C CA . GLU A 1 118 ? -25.386 25.025 53.783 1.00 53.97 118 GLU A CA 1
ATOM 917 C C . GLU A 1 118 ? -25.280 25.135 52.259 1.00 53.97 118 GLU A C 1
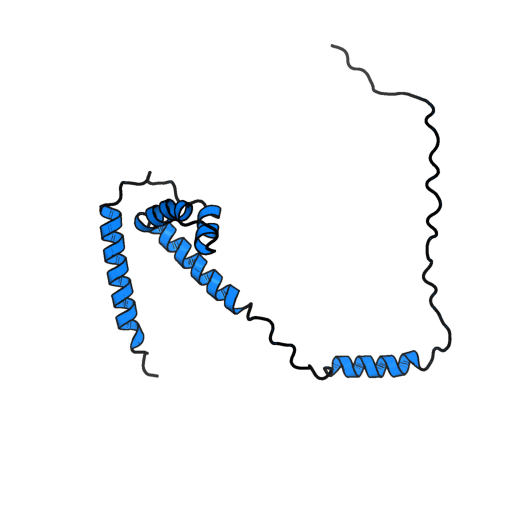ATOM 919 O O . GLU A 1 118 ? -24.521 24.441 51.581 1.00 53.97 118 GLU A O 1
ATOM 924 N N . ALA A 1 119 ? -26.116 26.010 51.696 1.00 60.16 119 ALA A N 1
ATOM 925 C CA . ALA A 1 119 ? -25.967 26.470 50.326 1.00 60.16 119 ALA A CA 1
ATOM 926 C C . ALA A 1 119 ? -24.603 27.165 50.185 1.00 60.16 119 ALA A C 1
ATOM 928 O O . ALA A 1 119 ? -24.416 28.306 50.607 1.00 60.16 119 ALA A O 1
ATOM 929 N N . VAL A 1 120 ? -23.639 26.470 49.582 1.00 58.50 120 VAL A N 1
ATOM 930 C CA . VAL A 1 120 ? -22.370 27.061 49.154 1.00 58.50 120 VAL A CA 1
ATOM 931 C C . VAL A 1 120 ? -22.679 28.016 48.002 1.00 58.50 120 VAL A C 1
ATOM 933 O O . VAL A 1 120 ? -22.819 27.608 46.849 1.00 58.50 120 VAL A O 1
ATOM 936 N N . PHE A 1 121 ? -22.835 29.300 48.321 1.00 56.12 121 PHE A N 1
ATOM 937 C CA . PHE A 1 121 ? -22.976 30.359 47.329 1.00 56.12 121 PHE A CA 1
ATOM 938 C C . PHE A 1 121 ? -21.668 30.485 46.541 1.00 56.12 121 PHE A C 1
ATOM 940 O O . PHE A 1 121 ? -20.674 31.022 47.029 1.00 56.12 121 PHE A O 1
ATOM 947 N N . ALA A 1 122 ? -21.666 29.990 45.302 1.00 62.53 122 ALA A N 1
ATOM 948 C CA . ALA A 1 122 ? -20.633 30.330 44.337 1.00 62.53 122 ALA A CA 1
ATOM 949 C C . ALA A 1 122 ? -20.704 31.842 44.075 1.00 62.53 122 ALA A C 1
ATOM 951 O O . ALA A 1 122 ? -21.735 32.353 43.637 1.00 62.53 122 ALA A O 1
ATOM 952 N N . TYR A 1 123 ? -19.619 32.558 44.372 1.00 58.47 123 TYR A N 1
ATOM 953 C CA . TYR A 1 123 ? -19.497 33.982 44.079 1.00 58.47 123 TYR A CA 1
ATOM 954 C C . TYR A 1 123 ? -19.627 34.178 42.563 1.00 58.47 123 TYR A C 1
ATOM 956 O O . TYR A 1 123 ? -18.731 33.814 41.800 1.00 58.47 123 TYR A O 1
ATOM 964 N N . HIS A 1 124 ? -20.757 34.721 42.115 1.00 54.97 124 HIS A N 1
ATOM 965 C CA . HIS A 1 124 ? -20.897 35.189 40.745 1.00 54.97 124 HIS A CA 1
ATOM 966 C C . HIS A 1 124 ? -20.203 36.548 40.684 1.00 54.97 124 HIS A C 1
ATOM 968 O O . HIS A 1 124 ? -20.711 37.523 41.234 1.00 54.97 124 HIS A O 1
ATOM 974 N N . ALA A 1 125 ? -19.018 36.607 40.075 1.00 50.69 125 ALA A N 1
ATOM 975 C CA . ALA A 1 125 ? -18.382 37.884 39.777 1.00 50.69 125 ALA A CA 1
ATOM 976 C C . ALA A 1 125 ? -19.347 38.698 38.890 1.00 50.69 125 ALA A C 1
ATOM 978 O O . ALA A 1 125 ? -19.757 38.191 37.836 1.00 50.69 125 ALA A O 1
ATOM 979 N N . PRO A 1 126 ? -19.772 39.906 39.299 1.00 48.91 126 PRO A N 1
ATOM 980 C CA . PRO A 1 126 ? -20.411 40.829 38.380 1.00 48.91 126 PRO A CA 1
ATOM 981 C C . PRO A 1 126 ? -19.360 41.229 37.343 1.00 48.91 126 PRO A C 1
ATOM 983 O O . PRO A 1 126 ? -18.222 41.535 37.696 1.00 48.91 126 PRO A O 1
ATOM 986 N N . ALA A 1 127 ? -19.722 41.181 36.064 1.00 58.75 127 ALA A N 1
ATOM 987 C CA . ALA A 1 127 ? -18.931 41.825 35.030 1.00 58.75 127 ALA A CA 1
ATOM 988 C C . ALA A 1 127 ? -19.061 43.339 35.240 1.00 58.75 127 ALA A C 1
ATOM 990 O O . ALA A 1 127 ? -20.016 43.938 34.753 1.00 58.75 127 ALA A O 1
ATOM 991 N N . GLU A 1 128 ? -18.154 43.925 36.019 1.00 49.69 128 GLU A N 1
ATOM 992 C CA . GLU A 1 128 ? -18.002 45.375 36.074 1.00 49.69 128 GLU A CA 1
ATOM 993 C C . GLU A 1 128 ? -17.334 45.830 34.773 1.00 49.69 128 GLU A C 1
ATOM 995 O O . GLU A 1 128 ? -16.156 45.588 34.513 1.00 49.69 128 GLU A O 1
ATOM 1000 N N . ASP A 1 129 ? -18.196 46.351 33.904 1.00 49.12 129 ASP A N 1
ATOM 1001 C CA . ASP A 1 129 ? -18.032 47.611 33.194 1.00 49.12 129 ASP A CA 1
ATOM 1002 C C . ASP A 1 129 ? -16.729 47.802 32.406 1.00 49.12 129 ASP A C 1
ATOM 1004 O O . ASP A 1 129 ? -15.697 48.269 32.883 1.00 49.12 129 ASP A O 1
ATOM 1008 N N . PHE A 1 130 ? -16.842 47.522 31.104 1.00 49.09 130 PHE A N 1
ATOM 1009 C CA . PHE A 1 130 ? -16.010 48.135 30.076 1.00 49.09 130 PHE A CA 1
ATOM 1010 C C . PHE A 1 130 ? -16.265 49.651 30.052 1.00 49.09 130 PHE A C 1
ATOM 1012 O O . PHE A 1 130 ? -17.026 50.142 29.216 1.00 49.09 130 PHE A O 1
ATOM 1019 N N . GLU A 1 131 ? -15.617 50.402 30.940 1.00 49.00 131 GLU A N 1
ATOM 1020 C CA . GLU A 1 131 ? -15.446 51.839 30.748 1.00 49.00 131 GLU A CA 1
ATOM 1021 C C . GLU A 1 131 ? -14.311 52.073 29.745 1.00 49.00 131 GLU A C 1
ATOM 1023 O O . GLU A 1 131 ? -13.130 51.809 29.971 1.00 49.00 131 GLU A O 1
ATOM 1028 N N . LYS A 1 132 ? -14.736 52.503 28.561 1.00 45.12 132 LYS A N 1
ATOM 1029 C CA . LYS A 1 132 ? -13.925 53.088 27.505 1.00 45.12 132 LYS A CA 1
ATOM 1030 C C . LYS A 1 132 ? -13.840 54.584 27.791 1.00 45.12 132 LYS A C 1
ATOM 1032 O O . LYS A 1 132 ? -14.901 55.184 27.868 1.00 45.12 132 LYS A O 1
ATOM 1037 N N . GLU A 1 133 ? -12.622 55.118 27.882 1.00 38.22 133 GLU A N 1
ATOM 1038 C CA . GLU A 1 133 ? -12.154 56.521 27.737 1.00 38.22 133 GLU A CA 1
ATOM 1039 C C . GLU A 1 133 ? -10.836 56.605 28.547 1.00 38.22 133 GLU A C 1
ATOM 1041 O O . GLU A 1 133 ? -10.730 55.995 29.601 1.00 38.22 133 GLU A O 1
ATOM 1046 N N . GLU A 1 134 ? -9.728 57.221 28.152 1.00 39.78 134 GLU A N 1
ATOM 1047 C CA . GLU A 1 134 ? -9.376 58.127 27.066 1.00 39.78 134 GLU A CA 1
ATOM 1048 C C . GLU A 1 134 ? -7.841 58.081 26.918 1.00 39.78 134 GLU A C 1
ATOM 1050 O O . GLU A 1 134 ? -7.111 57.964 27.905 1.00 39.78 134 GLU A O 1
ATOM 1055 N N . ASP A 1 135 ? -7.354 58.177 25.680 1.00 44.50 135 ASP A N 1
ATOM 1056 C CA . ASP A 1 135 ? -5.957 58.478 25.363 1.00 44.50 135 ASP A CA 1
ATOM 1057 C C . ASP A 1 135 ? -5.552 59.826 25.982 1.00 44.50 135 ASP A C 1
ATOM 1059 O O . ASP A 1 135 ? -6.180 60.835 25.676 1.00 44.50 135 ASP A O 1
ATOM 1063 N N . THR A 1 136 ? -4.468 59.886 26.763 1.00 35.62 136 THR A N 1
ATOM 1064 C CA . THR A 1 136 ? -3.604 61.083 26.847 1.00 35.62 136 THR A CA 1
ATOM 1065 C C . THR A 1 136 ? -2.210 60.780 27.428 1.00 35.62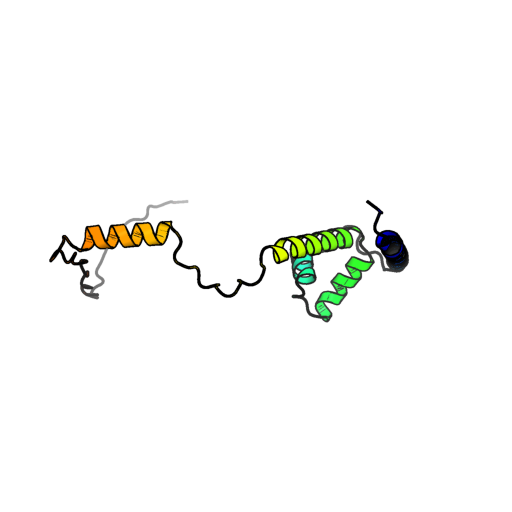 136 THR A C 1
ATOM 1067 O O . THR A 1 136 ? -2.039 60.471 28.600 1.00 35.62 136 THR A O 1
ATOM 1070 N N . GLU A 1 137 ? -1.228 60.932 26.532 1.00 38.81 137 GLU A N 1
ATOM 1071 C CA . GLU A 1 137 ? 0.110 61.533 26.695 1.00 38.81 137 GLU A CA 1
ATOM 1072 C C . GLU A 1 137 ? 1.235 60.902 27.553 1.00 38.81 137 GLU A C 1
ATOM 1074 O O . GLU A 1 137 ? 1.272 61.030 28.770 1.00 38.81 137 GLU A O 1
ATOM 1079 N N . SER A 1 138 ? 2.307 60.534 26.818 1.00 33.47 138 SER A N 1
ATOM 1080 C CA . SER A 1 138 ? 3.741 60.846 27.077 1.00 33.47 138 SER A CA 1
ATOM 1081 C C . SER A 1 138 ? 4.446 60.101 28.237 1.00 33.47 138 SER A C 1
ATOM 1083 O O . SER A 1 138 ? 3.836 59.817 29.252 1.00 33.47 138 SER A O 1
ATOM 1085 N N . SER A 1 139 ? 5.726 59.712 28.204 1.00 36.28 139 SER A N 1
ATOM 1086 C CA . SER A 1 139 ? 6.883 60.022 27.359 1.00 36.28 139 SER A CA 1
ATOM 1087 C C . SER A 1 139 ? 7.944 58.889 27.431 1.00 36.28 139 SER A C 1
ATOM 1089 O O . SER A 1 139 ? 7.900 58.044 28.319 1.00 36.28 139 SER A O 1
ATOM 1091 N N . GLU A 1 140 ? 8.876 58.916 26.464 1.00 39.25 140 GLU A N 1
ATOM 1092 C CA . GLU A 1 140 ? 10.327 58.629 26.595 1.00 39.25 140 GLU A CA 1
ATOM 1093 C C . GLU A 1 140 ? 10.837 57.235 27.029 1.00 39.25 140 GLU A C 1
ATOM 1095 O O . GLU A 1 140 ? 10.720 56.810 28.168 1.00 39.25 140 GLU A O 1
ATOM 1100 N N . ASP A 1 141 ? 11.489 56.521 26.099 1.00 42.41 141 ASP A N 1
ATOM 1101 C CA . ASP A 1 141 ? 12.965 56.484 25.982 1.00 42.41 141 ASP A CA 1
ATOM 1102 C C . ASP A 1 141 ? 13.419 55.255 25.170 1.00 42.41 141 ASP A C 1
ATOM 1104 O O . ASP A 1 141 ? 13.259 54.103 25.581 1.00 42.41 141 ASP A O 1
ATOM 1108 N N . LYS A 1 142 ? 14.040 55.482 24.005 1.00 46.97 142 LYS A N 1
ATOM 1109 C CA . LYS A 1 142 ? 14.916 54.487 23.368 1.00 46.97 142 LYS A CA 1
ATOM 1110 C C . LYS A 1 142 ? 16.222 55.140 22.939 1.00 46.97 142 LYS A C 1
ATOM 1112 O O . LYS A 1 142 ? 16.254 56.055 22.123 1.00 46.97 142 LYS A O 1
ATOM 1117 N N . GLU A 1 143 ? 17.263 54.603 23.556 1.00 52.25 143 GLU A N 1
ATOM 1118 C CA . GLU A 1 143 ? 18.678 54.942 23.521 1.00 52.25 143 GLU A CA 1
ATOM 1119 C C . GLU A 1 143 ? 19.323 55.020 22.121 1.00 52.25 143 GLU A C 1
ATOM 1121 O O . GLU A 1 143 ? 18.828 54.432 21.154 1.00 52.25 143 GLU A O 1
ATOM 1126 N N . PRO A 1 144 ? 20.477 55.710 22.020 1.00 56.78 144 PRO A N 1
ATOM 1127 C CA . PRO A 1 144 ? 21.145 56.021 20.764 1.00 56.78 144 PRO A CA 1
ATOM 1128 C C . PRO A 1 144 ? 22.138 54.934 20.333 1.00 56.78 144 PRO A C 1
ATOM 1130 O O . PRO A 1 144 ? 22.733 54.244 21.163 1.00 56.78 144 PRO A O 1
ATOM 1133 N N . LYS A 1 145 ? 22.448 54.883 19.032 1.00 47.62 145 LYS A N 1
ATOM 1134 C CA . LYS A 1 145 ? 23.793 54.505 18.578 1.00 47.62 145 LYS A CA 1
ATOM 1135 C C . LYS A 1 145 ? 24.152 55.146 17.241 1.00 47.62 145 LYS A C 1
ATOM 1137 O O . LYS A 1 145 ? 23.392 55.076 16.281 1.00 47.62 145 LYS A O 1
ATOM 1142 N N . ALA A 1 146 ? 25.311 55.792 17.281 1.00 50.03 146 ALA A N 1
ATOM 1143 C CA . ALA A 1 146 ? 26.018 56.461 16.206 1.00 50.03 146 ALA A CA 1
ATOM 1144 C C . ALA A 1 146 ? 26.816 55.471 15.339 1.00 50.03 146 ALA A C 1
ATOM 1146 O O . ALA A 1 146 ? 27.085 54.347 15.777 1.00 50.03 146 ALA A O 1
ATOM 1147 N N . ASP A 1 147 ? 27.171 55.953 14.145 1.00 47.16 147 ASP A N 1
ATOM 1148 C CA . ASP A 1 147 ? 28.193 55.435 13.221 1.00 47.16 147 ASP A CA 1
ATOM 1149 C C . ASP A 1 147 ? 29.558 55.152 13.878 1.00 47.16 147 ASP A C 1
ATOM 1151 O O . ASP A 1 147 ? 29.976 55.932 14.770 1.00 47.16 147 ASP A O 1
#

Sequence (147 aa):
MPRPKSNRETEGIRRMVHLHLRRRALVAPPLAAETHLDEDALSAFTEGRLSETESAPVVRHLVACSFCRHITAQLVRLDSEVGETQAPAQTPAQEEPGRIRRLLDGLAERVFTSSDDEAVFAYHAPAEDFEKEEDTESSEDKEPKAD

pLDDT: mean 72.58, std 18.91, range [33.47, 96.44]

Foldseek 3Di:
DDDDPVPPVVVVVVVVVVVVLVVQLVVQDDDPPPDDDDPVLLVCQLVVVDDPVSCVVVVSRCSNDVVSVVVSVVVNVVCVVVVVVPDPPDPPPPPPQPPVSVVVVVVCVVVVVPDDDDDPDDDDDPPPDPDDDDDDDDDDDDDDDDD

Secondary structure (DSSP, 8-state):
-PPPTTHHHHHHHHHHHHHHHHHHHHHS----TT-PPPHHHHHHHHTT-S-HHHHHHHHHHHHH-HHHHHHHHHHHHHHHHHHHHT---------PPPHHHHHHHHHHHHHHTT-S-------------------------------